Protein AF-A0A183HB38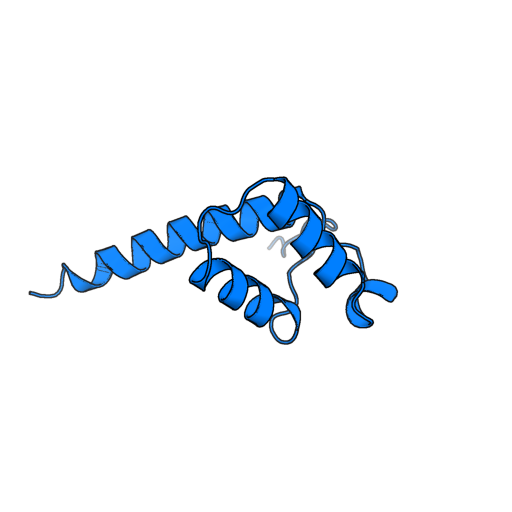-F1 (afdb_monomer_lite)

Radius of gyration: 15.24 Å; chains: 1; bounding box: 27×44×40 Å

Structure (mmCIF, N/CA/C/O backbone):
data_AF-A0A183HB38-F1
#
_entry.id   AF-A0A183HB38-F1
#
loop_
_atom_site.group_PDB
_atom_site.id
_atom_site.type_symbol
_atom_site.label_atom_id
_atom_site.label_alt_id
_atom_site.label_comp_id
_atom_site.label_asym_id
_atom_site.label_entity_id
_atom_site.label_seq_id
_atom_site.pdbx_PDB_ins_code
_atom_site.Cartn_x
_atom_site.Cartn_y
_atom_site.Cartn_z
_atom_site.occupancy
_atom_site.B_iso_or_equiv
_atom_site.auth_seq_id
_atom_site.auth_comp_id
_atom_site.auth_asym_id
_atom_site.auth_atom_id
_atom_site.pdbx_PDB_model_num
ATOM 1 N N . MET A 1 1 ? 4.166 17.515 -30.262 1.00 41.06 1 MET A N 1
ATOM 2 C CA . MET A 1 1 ? 3.185 16.518 -29.781 1.00 41.06 1 MET A CA 1
ATOM 3 C C . MET A 1 1 ? 3.923 15.282 -29.277 1.00 41.06 1 MET A C 1
ATOM 5 O O . MET A 1 1 ? 4.021 14.302 -29.999 1.00 41.06 1 MET A O 1
ATOM 9 N N . ALA A 1 2 ? 4.484 15.336 -28.067 1.00 38.41 2 ALA A N 1
ATOM 10 C CA . ALA A 1 2 ? 5.102 14.172 -27.434 1.00 38.41 2 ALA A CA 1
ATOM 11 C C . ALA A 1 2 ? 4.086 13.576 -26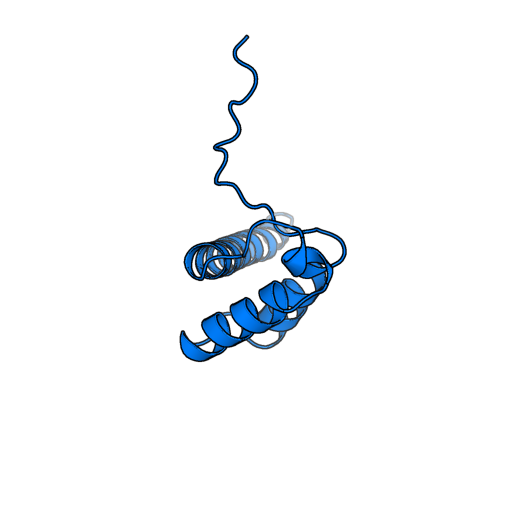.455 1.00 38.41 2 ALA A C 1
ATOM 13 O O . ALA A 1 2 ? 3.868 14.101 -25.363 1.00 38.41 2 ALA A O 1
ATOM 14 N N . ALA A 1 3 ? 3.381 12.538 -26.899 1.00 47.38 3 ALA A N 1
ATOM 15 C CA . ALA A 1 3 ? 2.524 11.755 -26.030 1.00 47.38 3 ALA A CA 1
ATOM 16 C C . ALA A 1 3 ? 3.414 11.003 -25.034 1.00 47.38 3 ALA A C 1
ATOM 18 O O . ALA A 1 3 ? 4.106 10.074 -25.420 1.00 47.38 3 ALA A O 1
ATOM 19 N N . LEU A 1 4 ? 3.398 11.461 -23.778 1.00 47.84 4 LEU A N 1
ATOM 20 C CA . LEU A 1 4 ? 3.568 10.681 -22.551 1.00 47.84 4 LEU A CA 1
ATOM 21 C C . LEU A 1 4 ? 4.273 9.326 -22.753 1.00 47.84 4 LEU A C 1
ATOM 23 O O . LEU A 1 4 ? 3.611 8.285 -22.743 1.00 47.84 4 LEU A O 1
ATOM 27 N N . GLU A 1 5 ? 5.606 9.324 -22.828 1.00 45.59 5 GLU A N 1
ATOM 28 C CA . GLU A 1 5 ? 6.370 8.184 -22.322 1.00 45.59 5 GLU A CA 1
ATOM 29 C C . GLU A 1 5 ? 6.037 8.090 -20.833 1.00 45.59 5 GLU A C 1
ATOM 31 O O . GLU A 1 5 ? 6.633 8.737 -19.972 1.00 45.59 5 GLU A O 1
ATOM 36 N N . ARG A 1 6 ? 4.954 7.370 -20.523 1.00 50.81 6 ARG A N 1
ATOM 37 C CA . ARG A 1 6 ? 4.666 6.959 -19.161 1.00 50.81 6 ARG A CA 1
ATOM 38 C C . ARG A 1 6 ? 5.826 6.071 -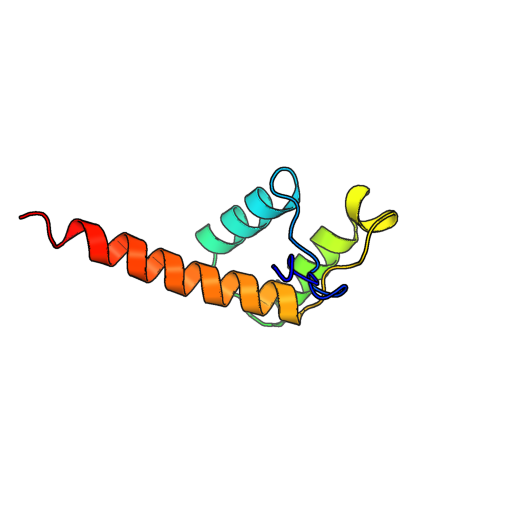18.780 1.00 50.81 6 ARG A C 1
ATOM 40 O O . ARG A 1 6 ? 5.934 4.966 -19.299 1.00 50.81 6 ARG A O 1
ATOM 47 N N . ASP A 1 7 ? 6.665 6.611 -17.908 1.00 46.34 7 ASP A N 1
ATOM 48 C CA . ASP A 1 7 ? 7.750 5.911 -17.251 1.00 46.34 7 ASP A CA 1
ATOM 49 C C . ASP A 1 7 ? 7.320 4.453 -16.988 1.00 46.34 7 ASP A C 1
ATOM 51 O O . ASP A 1 7 ? 6.299 4.242 -16.312 1.00 46.34 7 ASP A O 1
ATOM 55 N N . PRO A 1 8 ? 8.001 3.450 -17.576 1.00 50.31 8 PRO A N 1
ATOM 56 C CA . PRO A 1 8 ? 7.572 2.052 -17.518 1.00 50.31 8 PRO A CA 1
ATOM 57 C C . PRO A 1 8 ? 7.533 1.498 -16.082 1.00 50.31 8 PRO A C 1
ATOM 59 O O . PRO A 1 8 ? 7.046 0.390 -15.860 1.00 50.31 8 PRO A O 1
ATOM 62 N N . TYR A 1 9 ? 7.975 2.288 -15.096 1.00 48.47 9 TYR A N 1
ATOM 63 C CA . TYR A 1 9 ? 7.953 1.985 -13.671 1.00 48.47 9 TYR A CA 1
ATOM 64 C C . TYR A 1 9 ? 6.854 2.722 -12.882 1.00 48.47 9 TYR A C 1
ATOM 66 O O . TYR A 1 9 ? 6.741 2.532 -11.664 1.00 48.47 9 TYR A O 1
ATOM 74 N N . ILE A 1 10 ? 5.977 3.504 -13.534 1.00 56.19 10 ILE A N 1
ATOM 75 C CA . ILE A 1 10 ? 4.724 3.988 -12.926 1.00 56.19 10 ILE A CA 1
ATOM 76 C C . ILE A 1 10 ? 3.745 2.809 -12.818 1.00 56.19 10 ILE A C 1
ATOM 78 O O . ILE A 1 10 ? 2.777 2.662 -13.566 1.00 56.19 10 ILE A O 1
ATOM 82 N N . THR A 1 11 ? 3.975 1.942 -11.832 1.00 62.53 11 THR A N 1
ATOM 83 C CA . THR A 1 11 ? 2.996 0.931 -11.433 1.00 62.53 11 THR A CA 1
ATOM 84 C C . THR A 1 11 ? 1.840 1.646 -10.743 1.00 62.53 11 THR A C 1
ATOM 86 O O . THR A 1 11 ? 1.883 1.938 -9.547 1.00 62.53 11 THR A O 1
ATOM 89 N N . ARG A 1 12 ? 0.796 1.974 -11.507 1.00 78.88 12 ARG A N 1
ATOM 90 C CA . ARG A 1 12 ? -0.434 2.544 -10.947 1.00 78.88 12 ARG A CA 1
ATOM 91 C C . ARG A 1 12 ? -1.144 1.489 -10.104 1.00 78.88 12 ARG A C 1
ATOM 93 O O . ARG A 1 12 ? -1.204 0.318 -10.477 1.00 78.88 12 ARG A O 1
ATOM 100 N N . PHE A 1 13 ? -1.688 1.913 -8.969 1.00 88.81 13 PHE A N 1
ATOM 101 C CA . PHE A 1 13 ? -2.578 1.071 -8.179 1.00 88.81 13 PHE A CA 1
ATOM 102 C C . PHE A 1 13 ? -3.875 0.828 -8.948 1.00 88.81 13 PHE A C 1
ATOM 104 O O . PHE A 1 13 ? -4.428 1.743 -9.555 1.00 88.81 13 PHE A O 1
ATOM 111 N N . ASN A 1 14 ? -4.372 -0.402 -8.918 1.00 88.44 14 ASN A N 1
ATOM 112 C CA . ASN A 1 14 ? -5.645 -0.750 -9.521 1.00 88.44 14 ASN A CA 1
ATOM 113 C C . ASN A 1 14 ? -6.794 -0.096 -8.733 1.00 88.44 14 ASN A C 1
ATOM 115 O O . ASN A 1 14 ? -6.943 -0.317 -7.527 1.00 88.44 14 ASN A O 1
ATOM 119 N N . HIS A 1 15 ? -7.621 0.687 -9.429 1.00 86.19 15 HIS A N 1
ATOM 120 C CA . HIS A 1 15 ? -8.690 1.480 -8.815 1.00 86.19 15 HIS A CA 1
ATOM 121 C C . HIS A 1 15 ? -9.814 0.643 -8.197 1.00 86.19 15 HIS A C 1
ATOM 123 O O . HIS A 1 15 ? -10.468 1.105 -7.271 1.00 86.19 15 HIS A O 1
ATOM 129 N N . LEU A 1 16 ? -10.027 -0.585 -8.671 1.00 86.69 16 LEU A N 1
ATOM 130 C CA . LEU A 1 16 ? -11.104 -1.450 -8.189 1.00 86.69 16 LEU A CA 1
ATOM 131 C C . LE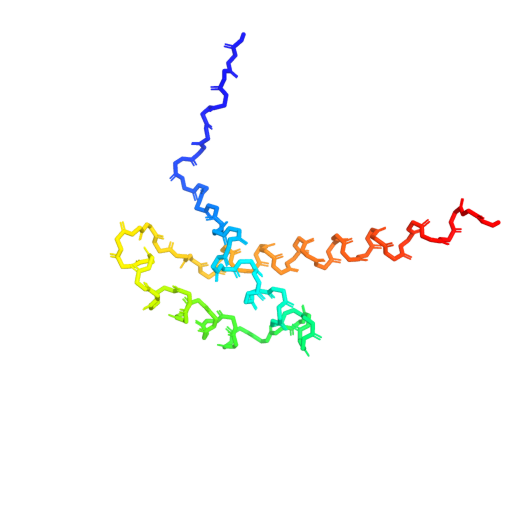U A 1 16 ? -10.643 -2.373 -7.056 1.00 86.69 16 LEU A C 1
ATOM 133 O O . LEU A 1 16 ? -11.424 -2.704 -6.170 1.00 86.69 16 LEU A O 1
ATOM 137 N N . LEU A 1 17 ? -9.375 -2.795 -7.070 1.00 88.44 17 LEU A N 1
ATOM 138 C CA . LEU A 1 17 ? -8.872 -3.835 -6.163 1.00 88.44 17 LEU A CA 1
ATOM 139 C C . LEU A 1 17 ? -7.968 -3.306 -5.046 1.00 88.44 17 LEU A C 1
ATOM 141 O O . LEU A 1 17 ? -7.934 -3.881 -3.954 1.00 88.44 17 LEU A O 1
ATOM 145 N N . GLU A 1 18 ? -7.198 -2.253 -5.316 1.00 92.31 18 GLU A N 1
ATOM 146 C CA . GLU A 1 18 ? -6.112 -1.805 -4.438 1.00 92.31 18 GLU A CA 1
ATOM 147 C C . GLU A 1 18 ? -6.423 -0.468 -3.778 1.00 92.31 18 GLU A C 1
ATOM 149 O O . GLU A 1 18 ? -6.208 -0.333 -2.574 1.00 92.31 18 GLU A O 1
ATOM 154 N N . ILE A 1 19 ? -6.992 0.482 -4.527 1.00 91.75 19 ILE A N 1
ATOM 155 C CA . ILE A 1 19 ? -7.398 1.784 -3.982 1.00 91.75 19 ILE A CA 1
ATOM 156 C C . ILE A 1 19 ? -8.370 1.635 -2.799 1.00 91.75 19 ILE A C 1
ATOM 158 O O . ILE A 1 19 ? -8.064 2.198 -1.749 1.00 91.75 19 ILE A O 1
ATOM 162 N N . PRO A 1 20 ? -9.436 0.807 -2.850 1.00 93.62 20 PRO A N 1
ATOM 163 C CA . PRO A 1 20 ? -10.346 0.674 -1.708 1.00 93.62 20 PRO A CA 1
ATOM 164 C C . PRO A 1 20 ? -9.660 0.130 -0.444 1.00 93.62 20 PRO A C 1
ATOM 166 O O . PRO A 1 20 ? -10.022 0.489 0.677 1.00 93.62 20 PRO A O 1
ATOM 169 N N . LYS A 1 21 ? -8.637 -0.725 -0.600 1.00 94.25 21 LYS A N 1
ATOM 170 C CA . LYS A 1 21 ? -7.846 -1.245 0.529 1.00 94.25 21 LYS A CA 1
ATOM 171 C C . LYS A 1 21 ? -6.952 -0.162 1.121 1.00 94.25 21 LYS A C 1
ATOM 173 O O . LYS A 1 21 ? -6.927 0.000 2.339 1.00 94.25 21 LYS A O 1
ATOM 178 N N . LEU A 1 22 ? -6.254 0.581 0.262 1.00 93.81 22 LEU A N 1
ATOM 179 C CA . LEU A 1 22 ? -5.395 1.694 0.659 1.00 93.81 22 LEU A CA 1
ATOM 180 C C . LEU A 1 22 ? -6.195 2.782 1.385 1.00 93.81 22 LEU A C 1
ATOM 182 O O . LEU A 1 22 ? -5.788 3.220 2.457 1.00 93.81 22 LEU A O 1
ATOM 186 N N . GLU A 1 23 ? -7.369 3.149 0.870 1.00 93.81 23 GLU A N 1
ATOM 187 C CA . GLU A 1 23 ? -8.278 4.094 1.523 1.00 93.81 23 GLU A CA 1
ATOM 188 C C . GLU A 1 23 ? -8.760 3.592 2.881 1.00 93.81 23 GLU A C 1
ATOM 190 O O . GLU A 1 23 ? -8.773 4.354 3.848 1.00 93.81 23 GLU A O 1
ATOM 195 N N . ARG A 1 24 ? -9.123 2.308 2.988 1.00 94.81 24 ARG A N 1
ATOM 196 C CA . ARG A 1 24 ? -9.524 1.712 4.266 1.00 94.81 24 ARG A CA 1
ATOM 197 C C . ARG A 1 24 ? -8.400 1.796 5.295 1.00 94.81 24 ARG A C 1
ATOM 199 O O . ARG A 1 24 ? -8.642 2.235 6.415 1.00 94.81 24 ARG A O 1
ATOM 206 N N . TRP A 1 25 ? -7.179 1.421 4.914 1.00 95.81 25 TRP A N 1
ATOM 207 C CA . TRP A 1 25 ? -6.013 1.519 5.793 1.00 95.81 25 TRP A CA 1
ATOM 208 C C . TRP A 1 25 ? -5.700 2.961 6.179 1.00 95.81 25 TRP A C 1
ATOM 210 O O . TRP A 1 25 ? -5.397 3.215 7.339 1.00 95.81 25 TRP A O 1
ATOM 220 N N . PHE A 1 26 ? -5.832 3.899 5.241 1.00 93.88 26 PHE A N 1
ATOM 221 C CA . PHE A 1 26 ? -5.633 5.321 5.494 1.00 93.88 26 PHE A CA 1
ATOM 222 C C . PHE A 1 26 ? -6.637 5.890 6.498 1.00 93.88 26 PHE A C 1
ATOM 224 O O . PHE A 1 26 ? -6.248 6.639 7.385 1.00 93.88 26 PHE A O 1
ATOM 231 N N . ARG A 1 27 ? -7.921 5.519 6.393 1.00 92.38 27 ARG A N 1
ATOM 232 C CA . ARG A 1 27 ? -8.956 5.952 7.348 1.00 92.38 27 ARG A CA 1
ATOM 233 C C . ARG A 1 27 ? -8.692 5.435 8.761 1.00 92.38 27 ARG A C 1
ATOM 235 O O . ARG A 1 27 ? -8.995 6.134 9.719 1.00 92.38 27 ARG A O 1
ATOM 242 N N . THR A 1 28 ? -8.153 4.222 8.891 1.00 94.44 28 THR A N 1
ATOM 243 C CA . THR A 1 28 ? -7.791 3.647 10.195 1.00 94.44 28 THR A CA 1
ATOM 244 C C . THR A 1 28 ? -6.511 4.262 10.762 1.00 94.44 28 THR A C 1
ATOM 246 O O . THR A 1 28 ? -6.433 4.506 11.961 1.00 94.44 28 THR A O 1
ATOM 249 N N . ASP A 1 29 ? -5.499 4.478 9.923 1.00 92.56 29 ASP A N 1
ATOM 250 C CA . ASP A 1 29 ? -4.186 4.978 10.327 1.00 92.56 29 ASP A CA 1
ATOM 251 C C . ASP A 1 29 ? -3.547 5.778 9.170 1.00 92.56 29 ASP A C 1
ATOM 253 O O . ASP A 1 29 ? -2.953 5.184 8.264 1.00 92.56 29 ASP A O 1
ATOM 257 N N . PRO A 1 30 ? -3.662 7.122 9.170 1.00 90.94 30 PRO A N 1
ATOM 258 C CA . PRO A 1 30 ? -3.087 7.984 8.129 1.00 90.94 30 PRO A CA 1
ATOM 259 C C . PRO A 1 30 ? -1.548 8.045 8.141 1.00 90.94 30 PRO A C 1
ATOM 261 O O . PRO A 1 30 ? -0.918 8.464 7.155 1.00 90.94 30 PRO A O 1
ATOM 264 N N . ASN A 1 31 ? -0.934 7.640 9.257 1.00 92.81 31 ASN A N 1
ATOM 265 C CA . ASN A 1 31 ? 0.501 7.705 9.517 1.00 92.81 31 ASN A CA 1
ATOM 266 C C . ASN A 1 31 ? 1.036 6.333 9.975 1.00 92.81 31 ASN A C 1
ATOM 268 O O . ASN A 1 31 ? 1.639 6.225 11.046 1.00 92.81 31 ASN A O 1
ATOM 272 N N . PRO A 1 32 ? 0.867 5.280 9.152 1.00 94.56 32 PRO A N 1
ATOM 273 C CA . PRO A 1 32 ? 1.248 3.931 9.537 1.00 94.56 32 PRO A CA 1
ATOM 274 C C . PRO A 1 32 ? 2.767 3.797 9.670 1.00 94.56 32 PRO A C 1
ATOM 276 O O . PRO A 1 32 ? 3.542 4.405 8.927 1.00 94.56 32 PRO A O 1
ATOM 279 N N . SER A 1 33 ? 3.200 2.933 10.589 1.00 96.88 33 SER A N 1
ATOM 280 C CA . SER A 1 33 ? 4.616 2.602 10.754 1.00 96.88 33 SER A CA 1
ATOM 281 C C . SER A 1 33 ? 5.183 1.885 9.523 1.00 96.88 33 SER A C 1
ATOM 283 O O . SER A 1 33 ? 4.460 1.248 8.750 1.00 96.88 33 SER A O 1
ATOM 285 N N . ARG A 1 34 ? 6.515 1.905 9.378 1.00 95.44 34 ARG A N 1
ATOM 286 C CA . ARG A 1 34 ? 7.228 1.180 8.310 1.00 95.44 34 ARG A CA 1
ATOM 287 C C . ARG A 1 34 ? 6.811 -0.290 8.222 1.00 95.44 34 ARG A C 1
ATOM 289 O O . ARG A 1 34 ? 6.609 -0.808 7.129 1.00 95.44 34 ARG A O 1
ATOM 296 N N . GLN A 1 35 ? 6.651 -0.957 9.363 1.00 97.06 35 GLN A N 1
ATOM 297 C CA . GLN A 1 35 ? 6.262 -2.366 9.405 1.00 97.06 35 GLN A CA 1
ATOM 298 C C . GLN A 1 35 ? 4.836 -2.586 8.879 1.00 97.06 35 GLN A C 1
ATOM 300 O O . GLN A 1 35 ? 4.615 -3.516 8.104 1.00 97.06 35 GLN A O 1
ATOM 305 N N . LYS A 1 36 ? 3.884 -1.700 9.215 1.00 96.06 36 LYS A N 1
ATOM 306 C CA . LYS A 1 36 ? 2.524 -1.749 8.653 1.00 96.06 36 LYS A CA 1
ATOM 307 C C . LYS A 1 36 ? 2.531 -1.536 7.140 1.00 96.06 36 LYS A C 1
ATOM 309 O O . LYS A 1 36 ? 1.874 -2.280 6.424 1.00 96.06 36 LYS A O 1
ATOM 314 N N . LEU A 1 37 ? 3.314 -0.578 6.646 1.00 96.06 37 LEU A N 1
ATOM 315 C CA . LEU A 1 37 ? 3.458 -0.316 5.209 1.00 96.06 37 LEU A CA 1
ATOM 316 C C . LEU A 1 37 ? 4.041 -1.518 4.445 1.00 96.06 37 LEU A C 1
ATOM 318 O O . LEU A 1 37 ? 3.556 -1.854 3.366 1.00 96.06 37 LEU A O 1
ATOM 322 N N . ILE A 1 38 ? 5.034 -2.207 5.017 1.00 96.62 38 ILE A N 1
ATOM 323 C CA . ILE A 1 38 ? 5.572 -3.456 4.451 1.00 96.62 38 ILE A CA 1
ATOM 324 C C . ILE A 1 38 ? 4.492 -4.543 4.431 1.00 96.62 38 ILE A C 1
ATOM 326 O O . ILE A 1 38 ? 4.340 -5.242 3.430 1.00 96.62 38 ILE A O 1
ATOM 330 N N . ASN A 1 39 ? 3.699 -4.662 5.498 1.00 97.12 39 ASN A N 1
ATOM 331 C CA . ASN A 1 39 ? 2.586 -5.604 5.531 1.00 97.12 39 ASN A CA 1
ATOM 332 C C . ASN A 1 39 ? 1.542 -5.295 4.441 1.00 97.12 39 ASN A C 1
ATOM 334 O O . ASN A 1 39 ? 1.138 -6.191 3.705 1.00 97.12 39 ASN A O 1
ATOM 338 N N . TYR A 1 40 ? 1.160 -4.027 4.270 1.00 96.44 40 TYR A N 1
ATOM 339 C CA . TYR A 1 40 ? 0.253 -3.592 3.203 1.00 96.44 40 TYR A CA 1
ATOM 340 C C . TYR A 1 40 ? 0.795 -3.944 1.813 1.00 96.44 40 TYR A C 1
ATOM 342 O O . TYR A 1 40 ? 0.057 -4.473 0.983 1.00 96.44 40 TYR A O 1
ATOM 350 N N . MET A 1 41 ? 2.096 -3.743 1.581 1.00 95.31 41 MET A N 1
ATOM 351 C CA . MET A 1 41 ? 2.773 -4.154 0.347 1.00 95.31 41 MET A CA 1
ATOM 352 C C . MET A 1 41 ? 2.647 -5.653 0.099 1.00 95.31 41 MET A C 1
ATOM 354 O O . MET A 1 41 ? 2.256 -6.055 -0.997 1.00 95.31 41 MET A O 1
ATOM 358 N N . ASN A 1 42 ? 2.925 -6.476 1.108 1.00 95.69 42 ASN A N 1
ATOM 359 C CA . ASN A 1 42 ? 2.816 -7.928 0.996 1.00 95.69 42 ASN A CA 1
ATOM 360 C C . ASN A 1 42 ? 1.373 -8.368 0.709 1.00 95.69 42 ASN A C 1
ATOM 362 O O . ASN A 1 42 ? 1.156 -9.214 -0.157 1.00 95.69 42 ASN A O 1
ATOM 366 N N . VAL A 1 43 ? 0.380 -7.743 1.350 1.00 95.06 43 VAL A N 1
ATOM 367 C CA . VAL A 1 43 ? -1.046 -8.020 1.108 1.00 95.06 43 VAL A CA 1
ATOM 368 C C . VAL A 1 43 ? -1.457 -7.679 -0.328 1.00 95.06 43 VAL A C 1
ATOM 370 O O . VAL A 1 43 ? -2.152 -8.468 -0.971 1.00 95.06 43 VAL A O 1
ATOM 373 N N . LEU A 1 44 ? -1.036 -6.526 -0.862 1.00 93.88 44 LEU A N 1
ATOM 374 C CA . LEU A 1 44 ? -1.331 -6.153 -2.251 1.00 93.88 44 LEU A CA 1
ATOM 375 C C . LEU A 1 44 ? -0.630 -7.100 -3.235 1.00 93.88 44 LEU A C 1
ATOM 377 O O . LEU A 1 44 ? -1.266 -7.640 -4.144 1.00 93.88 44 LEU A O 1
ATOM 381 N N . ASN A 1 45 ? 0.655 -7.375 -3.008 1.00 94.12 45 ASN A N 1
ATOM 382 C CA . ASN A 1 45 ? 1.477 -8.235 -3.858 1.00 94.12 45 ASN A CA 1
ATOM 383 C C . ASN A 1 45 ? 1.097 -9.718 -3.821 1.00 94.12 45 ASN A C 1
ATOM 385 O O . ASN A 1 45 ? 1.407 -10.434 -4.777 1.00 94.12 45 ASN A O 1
ATOM 389 N N . GLY A 1 46 ? 0.435 -10.169 -2.755 1.00 93.12 46 GLY A N 1
ATOM 390 C CA . G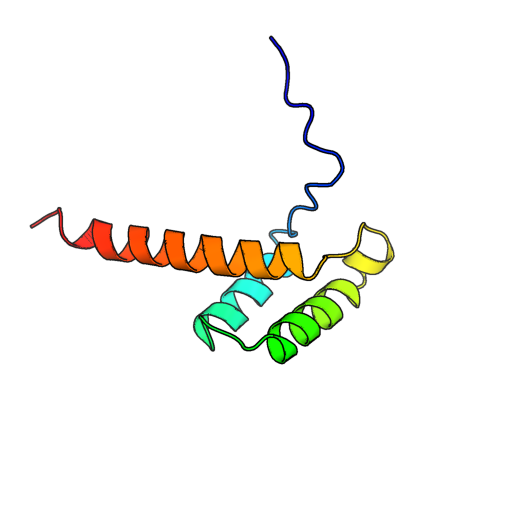LY A 1 46 ? -0.116 -11.517 -2.621 1.00 93.12 46 GLY A CA 1
ATOM 391 C C . GLY A 1 46 ? -1.438 -11.731 -3.364 1.00 93.12 46 GLY A C 1
ATOM 392 O O . GLY A 1 46 ? -1.881 -12.868 -3.500 1.00 93.12 46 GLY A O 1
ATOM 393 N N . SER A 1 47 ? -2.075 -10.670 -3.870 1.00 90.81 47 SER A N 1
ATOM 394 C CA . SER A 1 47 ? -3.327 -10.793 -4.625 1.00 90.81 47 SER A CA 1
ATOM 395 C C . SER A 1 47 ? -3.134 -11.498 -5.974 1.00 90.81 47 SER A C 1
ATOM 397 O O . SER A 1 47 ? -2.100 -11.351 -6.628 1.00 90.81 47 SER A O 1
ATOM 399 N N . SER A 1 48 ? -4.167 -12.206 -6.447 1.00 87.69 48 SER A N 1
ATOM 400 C CA . SER A 1 48 ? -4.169 -12.875 -7.761 1.00 87.69 48 SER A CA 1
ATOM 401 C C . SER A 1 48 ? -3.872 -11.917 -8.920 1.00 87.69 48 SER A C 1
ATOM 403 O O . SER A 1 48 ? -3.214 -12.303 -9.885 1.00 87.69 48 SER A O 1
ATOM 405 N N . TYR A 1 49 ? -4.287 -10.651 -8.789 1.00 86.69 49 TYR A N 1
ATOM 406 C CA . TYR A 1 49 ? -3.969 -9.589 -9.742 1.00 86.69 49 TYR A CA 1
ATOM 407 C C . TYR A 1 49 ? -2.455 -9.354 -9.829 1.00 86.69 49 TYR A C 1
ATOM 409 O O . TYR A 1 49 ? -1.877 -9.417 -10.909 1.00 86.69 49 TYR A O 1
ATOM 417 N N . ARG A 1 50 ? -1.775 -9.174 -8.691 1.00 87.50 50 ARG A N 1
ATOM 418 C CA . ARG A 1 50 ? -0.323 -8.930 -8.635 1.00 87.50 50 ARG A CA 1
ATOM 419 C C . ARG A 1 50 ? 0.533 -10.181 -8.837 1.00 87.50 50 ARG A C 1
ATOM 421 O O . ARG A 1 50 ? 1.754 -10.068 -8.870 1.00 87.50 50 ARG A O 1
ATOM 428 N N . ARG A 1 51 ? -0.045 -11.380 -8.953 1.00 85.19 51 ARG A N 1
ATOM 429 C CA . ARG A 1 51 ? 0.707 -12.584 -9.366 1.00 85.19 51 ARG A CA 1
ATOM 430 C C . ARG A 1 51 ? 1.101 -12.542 -10.843 1.00 85.19 51 ARG A C 1
ATOM 432 O O . ARG A 1 51 ? 2.158 -13.054 -11.177 1.00 85.19 51 ARG A O 1
ATOM 439 N N . HIS A 1 52 ? 0.288 -11.895 -11.675 1.00 84.38 52 HIS A N 1
ATOM 440 C CA . HIS A 1 52 ? 0.480 -11.807 -13.127 1.00 84.38 52 HIS A CA 1
ATOM 441 C C . HIS A 1 52 ? 0.873 -10.395 -13.596 1.00 84.38 52 HIS A C 1
ATOM 443 O O . HIS A 1 52 ? 0.981 -10.149 -14.789 1.00 84.38 52 HIS A O 1
ATOM 449 N N . ASN A 1 53 ? 1.065 -9.460 -12.660 1.00 85.44 53 ASN A N 1
ATOM 450 C CA . ASN A 1 53 ? 1.385 -8.060 -12.927 1.00 85.44 53 ASN A CA 1
ATOM 451 C C . ASN A 1 53 ? 2.594 -7.610 -12.098 1.00 85.44 53 ASN A C 1
ATOM 453 O O . ASN A 1 53 ? 2.958 -8.247 -11.108 1.00 85.44 53 ASN A O 1
ATOM 457 N N . VAL A 1 54 ? 3.175 -6.468 -12.473 1.00 88.38 54 VAL A N 1
ATOM 458 C CA . VAL A 1 54 ? 4.301 -5.844 -11.760 1.00 88.38 54 VAL A CA 1
ATOM 459 C C . VAL A 1 54 ? 3.967 -5.659 -10.275 1.00 88.38 54 VAL A C 1
ATOM 461 O O . VAL A 1 54 ? 2.880 -5.196 -9.914 1.00 88.38 54 VAL A O 1
ATOM 464 N N . LYS A 1 55 ? 4.906 -6.016 -9.393 1.00 90.69 55 LYS A N 1
ATOM 465 C CA . LYS A 1 55 ? 4.753 -5.890 -7.936 1.00 90.69 55 LYS A CA 1
ATOM 466 C C . LYS A 1 55 ? 4.782 -4.424 -7.486 1.00 90.69 55 LYS A C 1
ATOM 468 O O . LYS A 1 55 ? 5.458 -3.589 -8.075 1.00 90.69 55 LYS A O 1
ATOM 473 N N . VAL A 1 56 ? 4.041 -4.124 -6.423 1.00 91.31 56 VAL A N 1
ATOM 474 C CA . VAL A 1 56 ? 4.102 -2.862 -5.679 1.00 91.31 56 VAL A CA 1
ATOM 475 C C . VAL A 1 56 ? 5.417 -2.805 -4.916 1.00 91.31 56 VAL A C 1
ATOM 477 O O . VAL A 1 56 ? 5.747 -3.751 -4.198 1.00 91.31 56 VAL A O 1
ATOM 480 N N . THR A 1 57 ? 6.125 -1.687 -4.999 1.00 92.75 57 THR A N 1
ATOM 481 C CA . THR A 1 57 ? 7.285 -1.418 -4.146 1.00 92.75 57 THR A CA 1
ATOM 482 C C . THR A 1 57 ? 6.877 -0.677 -2.873 1.00 92.75 57 THR A C 1
ATOM 484 O O . THR A 1 57 ? 5.884 0.050 -2.836 1.00 92.75 57 THR A O 1
ATOM 487 N N . TYR A 1 58 ? 7.680 -0.801 -1.817 1.00 93.38 58 TYR A N 1
ATOM 488 C CA . TYR A 1 58 ? 7.475 -0.050 -0.574 1.00 93.38 58 TYR A CA 1
ATOM 489 C C . TYR A 1 58 ? 7.374 1.467 -0.819 1.00 93.38 58 TYR A C 1
ATOM 491 O O . TYR A 1 58 ? 6.485 2.125 -0.280 1.00 93.38 58 TYR A O 1
ATOM 499 N N . GLN A 1 59 ? 8.236 2.007 -1.691 1.00 92.06 59 GLN A N 1
ATOM 500 C CA . GLN A 1 59 ? 8.245 3.427 -2.058 1.00 92.06 59 GLN A CA 1
ATOM 501 C C . GLN A 1 59 ? 6.917 3.876 -2.674 1.00 92.06 59 GLN A C 1
ATOM 503 O O . GLN A 1 59 ? 6.415 4.946 -2.343 1.00 92.06 59 GLN A O 1
ATOM 508 N N . GLN A 1 60 ? 6.293 3.041 -3.509 1.00 91.88 60 GLN A N 1
ATOM 509 C CA . GLN A 1 60 ? 4.995 3.360 -4.105 1.00 91.88 60 GLN A CA 1
ATOM 510 C C . GLN A 1 60 ? 3.895 3.495 -3.046 1.00 91.88 60 GLN A C 1
ATOM 512 O O . GLN A 1 60 ? 3.065 4.398 -3.148 1.00 91.88 60 GLN A O 1
ATOM 517 N N . ILE A 1 61 ? 3.901 2.656 -2.004 1.00 93.31 61 ILE A N 1
ATOM 518 C CA . ILE A 1 61 ? 2.935 2.785 -0.901 1.00 93.31 61 ILE A CA 1
ATOM 519 C C . ILE A 1 61 ? 3.222 4.039 -0.074 1.00 93.31 61 ILE A C 1
ATOM 521 O O . ILE A 1 61 ? 2.295 4.787 0.229 1.00 93.31 61 ILE A O 1
ATOM 525 N N . CYS A 1 62 ? 4.489 4.318 0.243 1.00 93.62 62 CYS A N 1
ATOM 526 C CA . CYS A 1 62 ? 4.874 5.552 0.932 1.00 93.62 62 CYS A CA 1
ATOM 527 C C . CYS A 1 62 ? 4.377 6.796 0.190 1.00 93.62 62 CYS A C 1
ATOM 529 O O . CYS A 1 62 ? 3.748 7.666 0.798 1.00 93.62 62 CYS A O 1
ATOM 531 N N . ASN A 1 63 ? 4.606 6.843 -1.123 1.00 91.31 63 ASN A N 1
ATOM 532 C CA . ASN A 1 63 ? 4.188 7.946 -1.980 1.00 91.31 63 ASN A CA 1
ATOM 533 C C . ASN A 1 63 ? 2.667 8.081 -2.017 1.00 91.31 63 ASN A C 1
ATOM 535 O O . ASN A 1 63 ? 2.153 9.190 -1.908 1.00 91.31 63 ASN A O 1
ATOM 539 N N . TRP A 1 64 ? 1.934 6.966 -2.100 1.00 93.00 64 TRP A N 1
ATOM 540 C CA . TRP A 1 64 ? 0.475 6.999 -2.049 1.00 93.00 64 TRP A CA 1
ATOM 541 C C . TRP A 1 64 ? -0.032 7.607 -0.737 1.00 93.00 64 TRP A C 1
ATOM 543 O O . TRP A 1 64 ? -0.840 8.529 -0.770 1.00 93.00 64 TRP A O 1
ATOM 553 N N . PHE A 1 65 ? 0.495 7.178 0.415 1.00 94.12 65 PHE A N 1
ATOM 554 C CA . PHE A 1 65 ? 0.101 7.736 1.714 1.00 94.12 65 PHE A CA 1
ATOM 555 C C . PHE A 1 65 ? 0.492 9.214 1.857 1.00 94.12 65 PHE A C 1
ATOM 557 O O . PHE A 1 65 ? -0.265 9.997 2.429 1.00 94.12 65 PHE A O 1
ATOM 564 N N . ALA A 1 66 ? 1.654 9.620 1.337 1.00 90.62 66 ALA A N 1
ATOM 565 C CA . 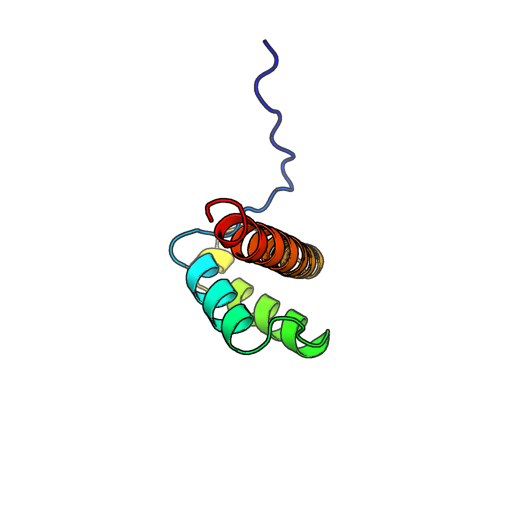ALA A 1 66 ? 2.071 11.021 1.327 1.00 90.62 66 ALA A CA 1
ATOM 566 C C . ALA A 1 66 ? 1.120 11.890 0.492 1.00 90.62 66 ALA A C 1
ATOM 568 O O . ALA A 1 66 ? 0.621 12.903 0.989 1.00 90.62 66 ALA A O 1
ATOM 569 N N . ASN A 1 67 ? 0.807 11.445 -0.725 1.00 89.75 67 ASN A N 1
ATOM 570 C CA . ASN A 1 67 ? -0.126 12.122 -1.618 1.00 89.75 67 ASN A CA 1
ATOM 571 C C . ASN A 1 67 ? -1.534 12.166 -1.024 1.00 89.75 67 ASN A C 1
ATOM 573 O O . ASN A 1 67 ? -2.182 13.205 -1.087 1.00 89.75 67 ASN A O 1
ATOM 577 N N . GLN A 1 68 ? -1.986 11.091 -0.376 1.00 91.31 68 GLN A N 1
ATOM 578 C CA . GLN A 1 68 ? -3.308 11.045 0.240 1.00 91.31 68 GLN A CA 1
ATOM 579 C C . GLN A 1 68 ? -3.420 11.982 1.446 1.00 91.31 68 GLN A C 1
ATOM 581 O O . GLN A 1 68 ? -4.438 12.649 1.607 1.00 91.31 68 GLN A O 1
ATOM 586 N N . ARG A 1 69 ? -2.365 12.120 2.265 1.00 91.44 69 ARG A N 1
ATOM 587 C CA . ARG A 1 69 ? -2.328 13.149 3.321 1.00 91.44 69 ARG A CA 1
ATOM 588 C C . ARG A 1 69 ? -2.375 14.555 2.739 1.00 91.44 69 ARG A C 1
ATOM 590 O O . ARG A 1 69 ? -3.069 15.402 3.294 1.00 91.44 69 ARG A O 1
ATOM 597 N N . ALA A 1 70 ? -1.651 14.808 1.650 1.00 84.31 70 ALA A N 1
ATOM 598 C CA . ALA A 1 70 ? -1.685 16.098 0.971 1.00 84.31 70 ALA A CA 1
ATOM 599 C C . ALA A 1 70 ? -3.093 16.384 0.427 1.00 84.31 70 ALA A C 1
ATOM 601 O O . ALA A 1 70 ? -3.682 17.400 0.778 1.00 84.31 70 ALA A O 1
ATOM 602 N N . ALA A 1 71 ? -3.685 15.450 -0.319 1.00 80.75 71 ALA A N 1
ATOM 603 C CA . ALA A 1 71 ? -5.044 15.558 -0.844 1.00 80.75 71 ALA A CA 1
ATOM 604 C C . ALA A 1 71 ? -6.087 15.750 0.266 1.00 80.75 71 ALA A C 1
ATOM 606 O O . ALA A 1 71 ? -6.956 16.607 0.144 1.00 80.75 71 ALA A O 1
ATOM 607 N N . ASN A 1 72 ? -5.968 15.024 1.382 1.00 74.88 72 ASN A N 1
ATOM 608 C CA . ASN A 1 72 ? -6.849 15.202 2.532 1.00 74.88 72 ASN A CA 1
ATOM 609 C C . ASN A 1 72 ? -6.702 16.602 3.144 1.00 74.88 72 ASN A C 1
ATOM 611 O O . ASN A 1 72 ? -7.705 17.211 3.487 1.00 74.88 72 ASN A O 1
ATOM 615 N N . ARG A 1 73 ? -5.477 17.145 3.229 1.00 65.00 73 ARG A N 1
ATOM 616 C CA . ARG A 1 73 ? -5.232 18.533 3.660 1.00 65.00 73 ARG A CA 1
ATOM 617 C C . ARG A 1 73 ? -5.869 19.544 2.706 1.00 65.00 73 ARG A C 1
ATOM 619 O O . ARG A 1 73 ? -6.497 20.482 3.171 1.00 65.00 73 ARG A O 1
ATOM 626 N N . PHE A 1 74 ? -5.766 19.345 1.395 1.00 59.91 74 PHE A N 1
ATOM 627 C CA . PHE A 1 74 ? -6.404 20.233 0.416 1.00 59.91 74 PHE A CA 1
ATOM 628 C C . PHE A 1 74 ? -7.936 20.134 0.451 1.00 59.91 74 PHE A C 1
ATOM 630 O O . PHE A 1 74 ? -8.617 21.153 0.387 1.00 59.91 74 PHE A O 1
ATOM 637 N N . CYS A 1 75 ? -8.484 18.933 0.646 1.00 59.66 75 CYS A N 1
ATOM 638 C CA . CYS A 1 75 ? -9.924 18.715 0.769 1.00 59.66 75 CYS A CA 1
ATOM 639 C C . CYS A 1 75 ? -10.508 19.365 2.036 1.00 59.66 75 CYS A C 1
ATOM 641 O O . CYS A 1 75 ? -11.573 19.961 1.961 1.00 59.66 75 CYS A O 1
ATOM 643 N N . VAL A 1 76 ? -9.809 19.341 3.182 1.00 56.44 76 VAL A N 1
ATOM 644 C CA . VAL A 1 76 ? -10.279 20.010 4.420 1.00 56.44 76 VAL A CA 1
ATOM 645 C C . VAL A 1 76 ? -10.042 21.525 4.449 1.00 56.44 76 VAL A C 1
ATOM 647 O O . VAL A 1 76 ? -10.616 22.208 5.296 1.00 56.44 76 VAL A O 1
ATOM 650 N N . LEU A 1 77 ? -9.224 22.068 3.540 1.00 55.75 77 LEU A N 1
ATOM 651 C CA . LEU A 1 77 ? -9.000 23.514 3.402 1.00 55.75 77 LEU A CA 1
ATOM 652 C C . LEU A 1 77 ? -9.999 24.190 2.447 1.00 55.75 77 LEU A C 1
ATOM 654 O O . LEU A 1 77 ? -10.270 25.377 2.605 1.00 55.75 77 LEU A O 1
ATOM 658 N N . LEU A 1 78 ? -10.595 23.449 1.508 1.00 51.28 78 LEU A N 1
ATOM 659 C CA . LEU A 1 78 ? -11.641 23.959 0.613 1.00 51.28 78 LEU A CA 1
ATOM 660 C C . LEU A 1 78 ? -12.993 24.312 1.279 1.00 51.28 78 LEU A C 1
ATOM 662 O O . LEU A 1 78 ? -13.596 25.289 0.840 1.00 51.28 78 LEU A O 1
ATOM 666 N N . PRO A 1 79 ? -13.492 23.644 2.341 1.00 50.34 79 PRO A N 1
ATOM 667 C CA . PRO A 1 79 ? -14.765 24.025 2.960 1.00 50.34 79 PRO A CA 1
ATOM 668 C C . PRO A 1 79 ? -14.698 25.305 3.811 1.00 50.34 79 PRO A C 1
ATOM 670 O O . PRO A 1 79 ? -15.719 25.709 4.353 1.00 50.34 79 PRO A O 1
ATOM 673 N N . LYS A 1 80 ? -13.532 25.957 3.946 1.00 44.91 80 LYS A N 1
ATOM 674 C CA . LYS A 1 80 ? -13.375 27.212 4.710 1.00 44.91 80 LYS A CA 1
ATOM 675 C C . LYS A 1 80 ? -13.335 28.484 3.856 1.00 44.91 80 LYS A C 1
ATOM 677 O O . LYS A 1 80 ? -13.114 29.554 4.403 1.00 44.91 80 LYS A O 1
ATOM 682 N N . LEU A 1 81 ? -13.545 28.376 2.544 1.00 48.03 81 LEU A N 1
ATOM 683 C CA . LEU A 1 81 ? -13.528 29.514 1.611 1.00 48.03 81 LEU A CA 1
ATOM 684 C C . LEU A 1 81 ? -14.900 29.805 0.976 1.00 48.03 81 LEU A C 1
ATOM 686 O O . LEU A 1 81 ? -14.967 30.502 -0.031 1.00 48.03 81 LEU A O 1
ATOM 690 N N . ILE A 1 82 ? -15.990 29.274 1.544 1.00 49.28 82 ILE A N 1
ATOM 691 C CA . ILE A 1 82 ? -17.366 29.506 1.054 1.00 49.28 82 ILE A CA 1
ATOM 692 C C . ILE A 1 82 ? -18.278 30.093 2.158 1.00 49.28 82 ILE A C 1
ATOM 694 O O . ILE A 1 82 ? -19.496 30.004 2.072 1.00 49.28 82 ILE A O 1
ATOM 698 N N . PHE A 1 83 ? -17.716 30.726 3.191 1.00 45.31 83 PHE A N 1
ATOM 699 C CA . PHE A 1 83 ? -18.486 31.559 4.124 1.00 45.31 83 PHE A CA 1
ATOM 700 C C . PHE A 1 83 ? -17.767 32.874 4.386 1.00 45.31 83 PHE A C 1
ATOM 702 O O . PHE A 1 83 ? -16.533 32.820 4.594 1.00 45.31 83 PHE A O 1
#

Organism: NCBI:txid387005

Foldseek 3Di:
DDPDPPPPPPPDDDPPPLVVVLVVVCVVPLPDDLVVLVVSQCVSCPDPVNVPDPGDDSVNSVVVSVVVVVVVVVVVVVVVPPD

Secondary structure (DSSP, 8-state):
-------TT--PPPTTTTHHHHHHHHHH-SS--HHHHHHHHHHHHTSHHHHSSPPPPHHHHHHHHHHHHHHHHHHHHGGGS--

InterPro domains:
  IPR001356 Homeodomain [PS50071] (18-75)
  IPR001356 Homeodomain [SM00389] (8-79)
  IPR001356 Homeodomain [cd00086] (11-73)
  IPR009057 Homedomain-like superfamily [SSF46689] (18-73)
  IPR039673 DNA-binding protein SATB1/SATB2 [PTHR15116] (11-74)

pLDDT: mean 80.67, std 18.58, range [38.41, 97.12]

Sequence (83 aa):
MAALERDPYITRFNHLLEIPKLERWFRTDPNPSRQKLINYMNVLNGSSYRRHNVKVTYQQICNWFANQRAANRFCVLLPKLIF